Protein AF-A0A950SK93-F1 (afdb_monomer_lite)

pLDDT: mean 76.71, std 20.39, range [32.94, 96.5]

Secondary structure (DSSP, 8-state):
--HHHHHH-BGGGEEGGGTEEEEE-GGG-EEEEEPPHHHHHHHHHHHTTTT-SS-PPP--BSSB-TTSSBPPHHHHHHHHHHHHHHHHHHHHT---TT--S------------------

Foldseek 3Di:
DDLVQLLPDFPVQQDLVQQWGWTQDPPRDIDIDHHDNVVSVVLVVCQVVLCPPPDADADRGSDADPRNHRDDSVVVVVVVVVVVVVVVVVVVVPDDPPPPDDDDDDDDPDDDDDDDDDD

Radius of gyration: 25.24 Å; chains: 1; bounding box: 83×51×44 Å

Structure (mmCIF, N/CA/C/O backbone):
data_AF-A0A950SK93-F1
#
_entry.id   AF-A0A950SK93-F1
#
loop_
_atom_site.group_PDB
_atom_site.id
_atom_site.type_symbol
_atom_site.label_atom_id
_atom_site.label_alt_id
_atom_site.label_comp_id
_atom_site.label_asym_id
_atom_site.label_entity_id
_atom_site.label_seq_id
_atom_site.pdbx_PDB_ins_code
_atom_site.Cartn_x
_atom_site.Cartn_y
_atom_site.Cartn_z
_atom_site.occupancy
_atom_site.B_iso_or_equiv
_atom_site.auth_seq_id
_atom_site.auth_comp_id
_atom_site.auth_asym_id
_atom_site.auth_atom_id
_atom_site.pdbx_PDB_model_num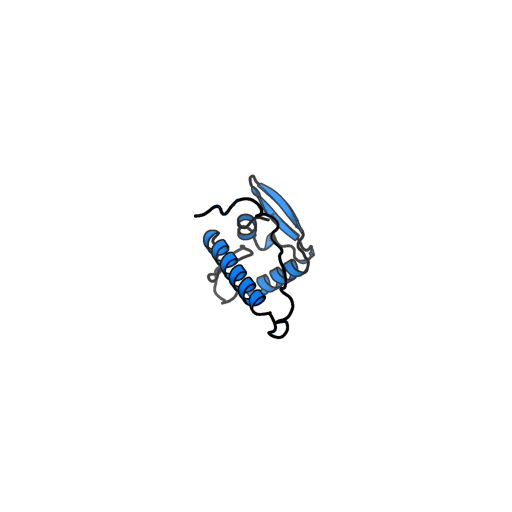
ATOM 1 N N . MET A 1 1 ? 5.082 8.737 7.490 1.00 83.81 1 MET A N 1
ATOM 2 C CA . MET A 1 1 ? 4.791 7.324 7.838 1.00 83.81 1 MET A CA 1
ATOM 3 C C . MET A 1 1 ? 6.095 6.567 8.031 1.00 83.81 1 MET A C 1
ATOM 5 O O . MET A 1 1 ? 7.092 6.964 7.438 1.00 83.81 1 MET A O 1
ATOM 9 N N . ARG A 1 2 ? 6.112 5.511 8.846 1.00 87.69 2 ARG A N 1
ATOM 10 C CA . ARG A 1 2 ? 7.266 4.602 8.989 1.00 87.69 2 ARG A CA 1
ATOM 11 C C . ARG A 1 2 ? 7.093 3.354 8.121 1.00 87.69 2 ARG A C 1
ATOM 13 O O . ARG A 1 2 ? 5.974 2.979 7.794 1.00 87.69 2 ARG A O 1
ATOM 20 N N . ILE A 1 3 ? 8.195 2.671 7.810 1.00 87.81 3 ILE A N 1
ATOM 21 C CA . ILE A 1 3 ? 8.185 1.447 6.989 1.00 87.81 3 ILE A CA 1
ATOM 22 C C . ILE A 1 3 ? 7.279 0.350 7.565 1.00 87.81 3 ILE A C 1
ATOM 24 O O . ILE A 1 3 ? 6.516 -0.257 6.827 1.00 87.81 3 ILE A O 1
ATOM 28 N N . GLY A 1 4 ? 7.297 0.145 8.887 1.00 88.19 4 GLY A N 1
ATOM 29 C CA . GLY A 1 4 ? 6.440 -0.849 9.541 1.00 88.19 4 GLY A CA 1
ATOM 30 C C . GLY A 1 4 ? 4.951 -0.521 9.426 1.00 88.19 4 GLY A C 1
ATOM 31 O O . GLY A 1 4 ? 4.147 -1.426 9.255 1.00 88.19 4 GLY A O 1
ATOM 32 N N . GLU A 1 5 ? 4.598 0.767 9.441 1.00 91.25 5 GLU A N 1
ATOM 33 C CA . GLU A 1 5 ? 3.221 1.214 9.214 1.00 91.25 5 GLU A CA 1
ATOM 34 C C . GLU A 1 5 ? 2.792 0.933 7.770 1.00 91.25 5 GLU A C 1
ATOM 36 O O . GLU A 1 5 ? 1.705 0.422 7.553 1.00 91.25 5 GLU A O 1
ATOM 41 N N . ALA A 1 6 ? 3.667 1.190 6.789 1.00 91.88 6 ALA A N 1
ATOM 42 C CA . ALA A 1 6 ? 3.397 0.886 5.383 1.00 91.88 6 ALA A CA 1
ATOM 43 C C . ALA A 1 6 ? 3.207 -0.620 5.139 1.00 91.88 6 ALA A C 1
ATOM 45 O O . ALA A 1 6 ? 2.308 -1.029 4.413 1.00 91.88 6 ALA A O 1
ATOM 46 N N . ILE A 1 7 ? 4.056 -1.448 5.756 1.00 92.31 7 ILE A N 1
ATOM 47 C CA . ILE A 1 7 ? 4.014 -2.909 5.623 1.00 92.31 7 ILE A CA 1
ATOM 48 C C . ILE A 1 7 ? 2.765 -3.495 6.271 1.00 92.31 7 ILE A C 1
ATOM 50 O O . ILE A 1 7 ? 2.307 -4.537 5.816 1.00 92.31 7 ILE A O 1
ATOM 54 N N . ALA A 1 8 ? 2.238 -2.860 7.319 1.00 92.12 8 ALA A N 1
ATOM 55 C CA . ALA A 1 8 ? 1.057 -3.319 8.040 1.00 92.12 8 ALA A CA 1
ATOM 56 C C . ALA A 1 8 ? -0.268 -2.994 7.334 1.00 92.12 8 ALA A C 1
ATOM 58 O O . ALA A 1 8 ? -1.264 -3.616 7.682 1.00 92.12 8 ALA A O 1
ATOM 59 N N . LEU A 1 9 ? -0.279 -2.091 6.344 1.00 94.75 9 LEU A N 1
ATOM 60 C CA . LEU A 1 9 ? -1.499 -1.697 5.633 1.00 94.75 9 LEU A CA 1
ATOM 61 C C . LEU A 1 9 ? -2.202 -2.893 4.989 1.00 94.75 9 LEU A C 1
ATOM 63 O O . LEU A 1 9 ? -1.559 -3.748 4.363 1.00 94.75 9 LEU A O 1
ATOM 67 N N . ASP A 1 10 ? -3.520 -2.902 5.104 1.00 95.06 10 ASP A N 1
ATOM 68 C CA . ASP A 1 10 ? -4.422 -3.738 4.331 1.00 95.06 10 ASP A CA 1
ATOM 69 C C . ASP A 1 10 ? -5.071 -2.946 3.189 1.00 95.06 10 ASP A C 1
ATOM 71 O O . ASP A 1 10 ? -4.991 -1.721 3.118 1.00 95.06 10 ASP A O 1
ATOM 75 N N . LEU A 1 11 ? -5.697 -3.655 2.252 1.00 94.38 11 LEU A N 1
ATOM 76 C CA . LEU A 1 11 ? -6.424 -3.055 1.128 1.00 94.38 11 LEU A CA 1
ATOM 77 C C . LEU A 1 11 ? -7.526 -2.106 1.601 1.00 94.38 11 LEU A C 1
ATOM 79 O O . LEU A 1 11 ? -7.739 -1.073 0.979 1.00 94.38 11 LEU A O 1
ATOM 83 N N . ASP A 1 12 ? -8.177 -2.443 2.714 1.00 95.12 12 ASP A N 1
ATOM 84 C CA . ASP A 1 12 ? -9.278 -1.662 3.282 1.00 95.12 12 ASP A CA 1
ATOM 85 C C . ASP A 1 12 ? -8.797 -0.374 3.966 1.00 95.12 12 ASP A C 1
ATOM 87 O O . ASP A 1 12 ? -9.591 0.530 4.209 1.00 95.12 12 ASP A O 1
ATOM 91 N N . ASP A 1 13 ? -7.496 -0.264 4.254 1.00 95.44 13 ASP A N 1
ATOM 92 C CA . ASP A 1 13 ? -6.909 0.960 4.794 1.00 95.44 13 ASP A CA 1
ATOM 93 C C . ASP A 1 13 ? -6.660 2.011 3.697 1.00 95.44 13 ASP A C 1
ATOM 95 O O . ASP A 1 13 ? -6.324 3.152 4.014 1.00 95.44 13 ASP A O 1
ATOM 99 N N . PHE A 1 14 ? -6.777 1.656 2.412 1.00 96.50 14 PHE A N 1
ATOM 100 C CA . PHE A 1 14 ? -6.543 2.565 1.290 1.00 96.50 14 PHE A CA 1
ATOM 101 C C . PHE A 1 14 ? -7.862 3.050 0.680 1.00 96.50 14 PHE A C 1
ATOM 103 O O . PHE A 1 14 ? -8.611 2.272 0.094 1.00 96.50 14 PHE A O 1
ATOM 110 N N . ALA A 1 15 ? -8.107 4.360 0.760 1.00 95.44 15 ALA A N 1
ATOM 111 C CA . ALA A 1 15 ? -9.272 5.011 0.170 1.00 95.44 15 ALA A CA 1
ATOM 112 C C . ALA A 1 15 ? -8.827 5.894 -1.014 1.00 95.44 15 ALA A C 1
ATOM 114 O O . ALA A 1 15 ? -8.523 7.076 -0.814 1.00 95.44 15 ALA A O 1
ATOM 115 N N . PRO A 1 16 ? -8.755 5.347 -2.246 1.00 92.25 16 PRO A N 1
ATOM 116 C CA . PRO A 1 16 ? -8.245 6.071 -3.412 1.00 92.25 16 PRO A CA 1
ATOM 117 C C . PRO A 1 16 ? -9.073 7.315 -3.739 1.00 92.25 16 PRO A C 1
ATOM 119 O O . PRO A 1 16 ? -8.494 8.357 -4.037 1.00 92.25 16 PRO A O 1
ATOM 122 N N . ASP A 1 17 ? -10.399 7.232 -3.607 1.00 93.44 17 ASP A N 1
ATOM 123 C CA . ASP A 1 17 ? -11.325 8.330 -3.923 1.00 93.44 17 ASP A CA 1
ATOM 124 C C . ASP A 1 17 ? -11.157 9.532 -2.986 1.00 93.44 17 ASP A C 1
ATOM 126 O O . ASP A 1 17 ? -11.380 10.676 -3.372 1.00 93.44 17 ASP A O 1
ATOM 130 N N . LEU A 1 18 ? -10.732 9.269 -1.749 1.00 93.31 18 LEU A N 1
ATOM 131 C CA . LEU A 1 18 ? -10.454 10.292 -0.743 1.00 93.31 18 LEU A CA 1
ATOM 132 C C . LEU A 1 18 ? -8.980 10.720 -0.747 1.00 93.31 18 LEU A C 1
ATOM 134 O O . LEU A 1 18 ? -8.623 11.705 -0.106 1.00 93.31 18 LEU A O 1
ATOM 138 N N . GLY A 1 19 ? -8.111 9.981 -1.445 1.00 93.44 19 GLY A N 1
ATOM 139 C CA . GLY A 1 19 ? -6.672 10.215 -1.450 1.00 93.44 19 GLY A CA 1
ATOM 140 C C . GLY A 1 19 ? -6.035 10.057 -0.069 1.00 93.44 19 GLY A C 1
ATOM 141 O O . GLY A 1 19 ? -5.115 10.800 0.264 1.00 93.44 19 GLY A O 1
ATOM 142 N N . VAL A 1 20 ? -6.515 9.117 0.749 1.00 95.75 20 VAL A N 1
ATOM 143 C CA . VAL A 1 20 ? -5.999 8.887 2.108 1.00 95.75 20 VAL A CA 1
ATOM 144 C C . VAL A 1 20 ? -5.648 7.423 2.347 1.00 95.75 20 VAL A C 1
ATOM 146 O O . VAL A 1 20 ? -6.168 6.517 1.692 1.00 95.75 20 VAL A O 1
ATOM 149 N N . VAL A 1 21 ? -4.775 7.194 3.331 1.00 96.12 21 VAL A N 1
ATOM 150 C CA . VAL A 1 21 ? -4.589 5.872 3.946 1.00 96.12 21 VAL A CA 1
ATOM 151 C C . VAL A 1 21 ? -4.819 5.951 5.447 1.00 96.12 21 VAL A C 1
ATOM 153 O O . VAL A 1 21 ? -4.382 6.904 6.098 1.00 96.12 21 VAL A O 1
ATOM 156 N N . VAL A 1 22 ? -5.449 4.929 6.009 1.00 96.19 22 VAL A N 1
ATOM 157 C CA . VAL A 1 22 ? -5.632 4.772 7.449 1.00 96.19 22 VAL A CA 1
ATOM 158 C C . VAL A 1 22 ? -4.412 4.060 8.024 1.00 96.19 22 VAL A C 1
ATOM 160 O O . VAL A 1 22 ? -4.097 2.928 7.680 1.00 96.19 22 VAL A O 1
ATOM 163 N N . VAL A 1 23 ? -3.672 4.742 8.895 1.00 93.88 23 VAL A N 1
ATOM 164 C CA . VAL A 1 23 ? -2.438 4.215 9.481 1.00 93.88 23 VAL A CA 1
ATOM 165 C C . VAL A 1 23 ? -2.648 3.820 10.933 1.00 93.88 23 VAL A C 1
ATOM 167 O O . VAL A 1 23 ? -3.005 4.651 11.772 1.00 93.88 23 VAL A O 1
ATOM 170 N N . HIS A 1 24 ? -2.285 2.576 11.241 1.00 90.44 24 HIS A N 1
ATOM 171 C CA . HIS A 1 24 ? -2.277 2.013 12.588 1.00 90.44 24 HIS A CA 1
ATOM 172 C C . HIS A 1 24 ? -0.887 2.168 13.217 1.00 90.44 24 HIS A C 1
ATOM 174 O O . HIS A 1 24 ? 0.089 1.521 12.836 1.00 90.44 24 HIS A O 1
ATOM 180 N N . GLY A 1 25 ? -0.779 3.088 14.168 1.00 85.44 25 GLY A N 1
ATOM 181 C CA . GLY A 1 25 ? 0.419 3.372 14.944 1.00 85.44 25 GLY A CA 1
ATOM 182 C C . GLY A 1 25 ? 0.508 2.568 16.245 1.00 85.44 25 GLY A C 1
ATOM 183 O O . GLY A 1 25 ? -0.341 1.749 16.593 1.00 85.44 25 GLY A O 1
ATOM 184 N N . LYS A 1 26 ? 1.565 2.836 17.020 1.00 84.31 26 LYS A N 1
ATOM 185 C CA . LYS A 1 26 ? 1.786 2.175 18.315 1.00 84.31 26 LYS A CA 1
ATOM 186 C C . LYS A 1 26 ? 0.637 2.477 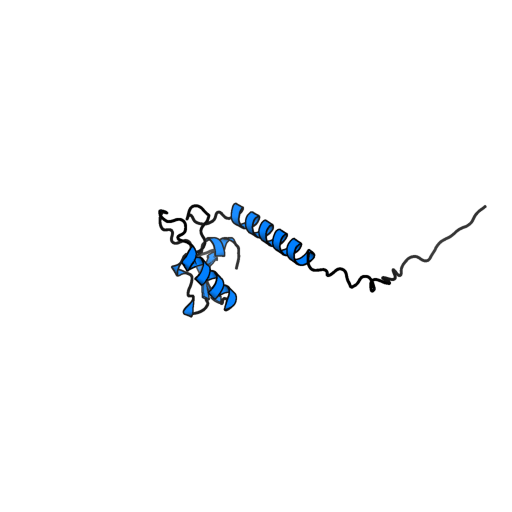19.290 1.00 84.31 26 LYS A C 1
ATOM 188 O O . LYS A 1 26 ? 0.151 3.606 19.329 1.00 84.31 26 LYS A O 1
ATOM 193 N N . LEU A 1 27 ? 0.296 1.493 20.129 1.00 84.06 27 LEU A N 1
ATOM 194 C CA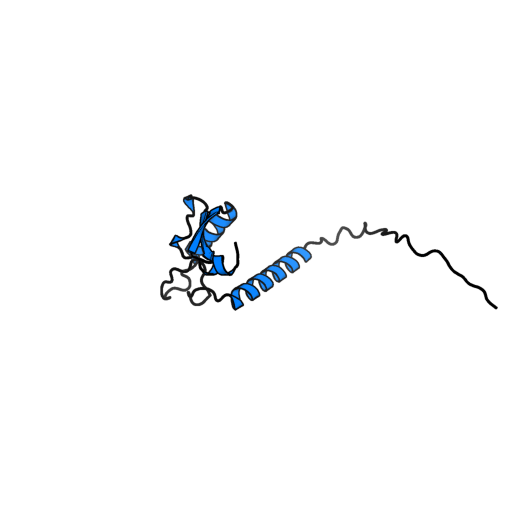 . LEU A 1 27 ? -0.748 1.578 21.164 1.00 84.06 27 LEU A CA 1
ATOM 195 C C . LEU A 1 27 ? -2.158 1.830 20.599 1.00 84.06 27 LEU A C 1
ATOM 197 O O . LEU A 1 27 ? -2.941 2.547 21.211 1.00 84.06 27 LEU A O 1
ATOM 201 N N . GLY A 1 28 ? -2.465 1.283 19.418 1.00 81.19 28 GLY A N 1
ATOM 202 C CA . GLY A 1 28 ? -3.799 1.394 18.815 1.00 81.19 28 GLY A CA 1
ATOM 203 C C . GLY A 1 28 ? -4.140 2.793 18.300 1.00 81.19 28 GLY A C 1
ATOM 204 O O . GLY A 1 28 ? -5.306 3.096 18.075 1.00 81.19 28 GLY A O 1
ATOM 205 N N . LYS A 1 29 ? -3.144 3.670 18.125 1.00 88.75 29 LYS A N 1
ATOM 206 C CA . LYS A 1 29 ? -3.372 5.004 17.562 1.00 88.75 29 LYS A CA 1
ATOM 207 C C . LYS A 1 29 ? -3.690 4.889 16.079 1.00 88.75 29 LYS A C 1
ATOM 209 O O . LYS A 1 29 ? -2.837 4.439 15.323 1.00 88.75 29 LYS A O 1
ATOM 214 N N . ILE A 1 30 ? -4.855 5.362 15.666 1.00 93.06 30 ILE A N 1
ATOM 215 C CA . ILE A 1 30 ? -5.269 5.391 14.262 1.00 93.06 30 ILE A CA 1
ATOM 216 C C . ILE A 1 30 ? -5.223 6.835 13.770 1.00 93.06 30 ILE A C 1
ATOM 218 O O . ILE A 1 30 ? -5.585 7.755 14.505 1.00 93.06 30 ILE A O 1
ATOM 222 N N . ARG A 1 31 ? -4.734 7.048 12.547 1.00 93.88 31 ARG A N 1
ATOM 223 C CA . ARG A 1 31 ? -4.775 8.358 11.887 1.00 93.88 31 ARG A CA 1
ATOM 224 C C . ARG A 1 31 ? -4.973 8.209 10.389 1.00 93.88 31 ARG A C 1
ATOM 226 O O . ARG A 1 31 ? -4.393 7.311 9.783 1.00 93.88 31 ARG A O 1
ATOM 233 N N . GLU A 1 32 ? -5.700 9.140 9.799 1.00 95.50 32 GLU A N 1
ATOM 234 C CA . GLU A 1 32 ? -5.731 9.311 8.352 1.00 95.50 32 GLU A CA 1
ATOM 235 C C . GLU A 1 32 ? -4.474 10.058 7.901 1.00 95.50 32 GLU A C 1
ATOM 237 O O . GLU A 1 32 ? -4.044 11.038 8.517 1.00 95.50 32 GLU A O 1
ATOM 242 N N . LEU A 1 33 ? -3.848 9.561 6.841 1.00 94.56 33 LEU A N 1
ATOM 243 C CA . LEU A 1 33 ? -2.694 10.177 6.212 1.00 94.56 33 LEU A CA 1
ATOM 244 C C . LEU A 1 33 ? -3.059 10.561 4.774 1.00 94.56 33 LEU A C 1
ATOM 246 O O . LEU A 1 33 ? -3.209 9.662 3.942 1.00 94.56 33 LEU A O 1
ATOM 250 N N . PRO A 1 34 ? -3.154 11.866 4.468 1.00 96.44 34 PRO A N 1
ATOM 251 C CA . PRO A 1 34 ? -3.337 12.335 3.103 1.00 96.44 34 PRO A CA 1
ATOM 252 C C . PRO A 1 34 ? -2.178 11.912 2.204 1.00 96.44 34 PRO A C 1
ATOM 254 O O . PRO A 1 34 ? -1.004 12.004 2.580 1.00 96.44 34 PRO A O 1
ATOM 257 N N . LEU A 1 35 ? -2.519 11.470 1.001 1.00 94.94 35 LEU A N 1
ATOM 258 C CA . LEU A 1 35 ? -1.590 11.134 -0.060 1.00 94.94 35 LEU A CA 1
ATOM 259 C C . LEU A 1 35 ? -1.568 12.240 -1.111 1.00 94.94 35 LEU A C 1
ATOM 261 O O . LEU A 1 35 ? -2.584 12.852 -1.432 1.00 94.94 35 LEU A O 1
ATOM 265 N N . ALA A 1 36 ? -0.395 12.461 -1.702 1.00 95.12 36 ALA A N 1
ATOM 266 C CA . ALA A 1 36 ? -0.317 13.217 -2.943 1.00 95.12 36 ALA A CA 1
ATOM 267 C C . ALA A 1 36 ? -1.068 12.460 -4.059 1.00 95.12 36 ALA A C 1
ATOM 269 O O . ALA A 1 36 ? -0.992 11.226 -4.085 1.00 95.12 36 ALA A O 1
ATOM 270 N N . PRO A 1 37 ? -1.715 13.155 -5.016 1.00 94.25 37 PRO A N 1
ATOM 271 C CA . PRO A 1 37 ? -2.446 12.510 -6.112 1.00 94.25 37 PRO A CA 1
ATOM 272 C C . PRO A 1 37 ? -1.617 11.462 -6.864 1.00 94.25 37 PRO A C 1
ATOM 274 O O . PRO A 1 37 ? -2.067 10.336 -7.059 1.00 94.25 37 PRO A O 1
ATOM 277 N N . SER A 1 38 ? -0.353 11.778 -7.164 1.00 95.69 38 SER A N 1
ATOM 278 C CA . SER A 1 38 ? 0.581 10.853 -7.819 1.00 95.69 38 SER A CA 1
ATOM 279 C C . SER A 1 38 ? 0.832 9.572 -7.016 1.00 95.69 38 SER A C 1
ATOM 281 O O . SER A 1 38 ? 1.006 8.498 -7.591 1.00 95.69 38 SER A O 1
ATOM 283 N N . THR A 1 39 ? 0.830 9.655 -5.685 1.00 93.94 39 THR A N 1
ATOM 284 C CA . THR A 1 39 ? 0.974 8.490 -4.808 1.00 93.94 39 THR A CA 1
ATOM 285 C C . THR A 1 39 ? -0.293 7.640 -4.822 1.00 93.94 39 THR A C 1
ATOM 287 O O . THR A 1 39 ? -0.196 6.420 -4.941 1.00 93.94 39 THR A O 1
ATOM 290 N N . SER A 1 40 ? -1.475 8.260 -4.750 1.00 95.88 40 SER A N 1
ATOM 291 C CA . SER A 1 40 ? -2.761 7.553 -4.839 1.00 95.88 40 SER A CA 1
ATOM 292 C C . SER A 1 40 ? -2.913 6.826 -6.176 1.00 95.88 40 SER A C 1
ATOM 294 O O . SER A 1 40 ? -3.285 5.652 -6.206 1.00 95.88 40 SER A O 1
ATOM 296 N N . GLU A 1 41 ? -2.555 7.480 -7.282 1.00 96.00 41 GLU A N 1
ATOM 297 C CA . GLU A 1 41 ? -2.541 6.880 -8.620 1.00 96.00 41 GLU A CA 1
ATOM 298 C C . GLU A 1 41 ? -1.574 5.694 -8.701 1.00 96.00 41 GLU A C 1
ATOM 300 O O . GLU A 1 41 ? -1.941 4.620 -9.184 1.00 96.00 41 GLU A O 1
ATOM 305 N N . ALA A 1 42 ? -0.352 5.850 -8.180 1.00 95.12 42 ALA A N 1
ATOM 306 C CA . ALA A 1 42 ? 0.649 4.788 -8.177 1.00 95.12 42 ALA A CA 1
ATOM 307 C C . ALA A 1 42 ? 0.197 3.563 -7.365 1.00 95.12 42 ALA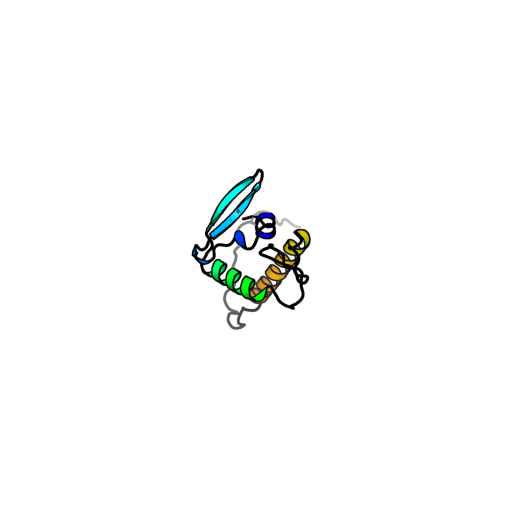 A C 1
ATOM 309 O O . ALA A 1 42 ? 0.354 2.429 -7.826 1.00 95.12 42 ALA A O 1
ATOM 310 N N . ILE A 1 43 ? -0.395 3.776 -6.184 1.00 94.88 43 ILE A N 1
ATOM 311 C CA . ILE A 1 43 ? -0.941 2.690 -5.358 1.00 94.88 43 ILE A CA 1
ATOM 312 C C . ILE A 1 43 ? -2.118 2.024 -6.078 1.00 94.88 43 ILE A C 1
ATOM 314 O O . ILE A 1 43 ? -2.169 0.798 -6.146 1.00 94.88 43 ILE A O 1
ATOM 318 N N . SER A 1 44 ? -3.015 2.797 -6.691 1.00 95.50 44 SER A N 1
ATOM 319 C CA . SER A 1 44 ? -4.165 2.258 -7.433 1.00 95.50 44 SER A CA 1
ATOM 320 C C . SER A 1 44 ? -3.721 1.386 -8.613 1.00 95.50 44 SER A C 1
ATOM 322 O O . SER A 1 44 ? -4.190 0.258 -8.778 1.00 95.50 44 SER A O 1
ATOM 324 N N . ALA A 1 45 ? -2.749 1.861 -9.396 1.00 94.88 45 ALA A N 1
ATOM 325 C CA . ALA A 1 45 ? -2.157 1.101 -10.494 1.00 94.88 45 ALA A CA 1
ATOM 326 C C . ALA A 1 45 ? -1.444 -0.173 -10.007 1.00 94.88 45 ALA A C 1
ATOM 328 O O . ALA A 1 45 ? -1.464 -1.198 -10.693 1.00 94.88 45 ALA A O 1
ATOM 329 N N . TYR A 1 46 ? -0.822 -0.126 -8.827 1.00 92.94 46 TYR A N 1
ATOM 330 C CA . TYR A 1 46 ? -0.227 -1.297 -8.192 1.00 92.94 46 TYR A CA 1
ATOM 331 C C . TYR A 1 46 ? -1.292 -2.319 -7.768 1.00 92.94 46 TYR A C 1
ATOM 333 O O . TYR A 1 46 ? -1.168 -3.492 -8.122 1.00 92.94 46 TYR A O 1
ATOM 341 N N . VAL A 1 47 ? -2.363 -1.889 -7.090 1.00 91.69 47 VAL A N 1
ATOM 342 C CA . VAL A 1 47 ? -3.458 -2.761 -6.629 1.00 91.69 47 VAL A CA 1
ATOM 343 C C . VAL A 1 47 ? -4.082 -3.533 -7.793 1.00 91.69 47 VAL A C 1
ATOM 345 O O . VAL A 1 47 ? -4.301 -4.735 -7.664 1.00 91.69 47 VAL A O 1
ATOM 348 N N . GLN A 1 48 ? -4.273 -2.890 -8.950 1.00 90.69 48 GLN A N 1
ATOM 349 C CA . GLN A 1 48 ? -4.789 -3.532 -10.170 1.00 90.69 48 GLN A CA 1
ATOM 350 C C . GLN A 1 48 ? -3.866 -4.623 -10.743 1.00 90.69 48 GLN A C 1
ATOM 352 O O . GLN A 1 48 ? -4.305 -5.484 -11.503 1.00 90.69 48 GLN A O 1
ATOM 357 N N . ARG A 1 49 ? -2.567 -4.582 -10.427 1.00 88.06 49 ARG A N 1
ATOM 358 C CA . ARG A 1 49 ? -1.550 -5.506 -10.959 1.00 88.06 49 ARG A CA 1
ATOM 359 C C . ARG A 1 49 ? -1.104 -6.555 -9.943 1.00 88.06 49 ARG A C 1
ATOM 361 O O . ARG A 1 49 ? -0.382 -7.475 -10.332 1.00 88.06 49 ARG A O 1
ATOM 368 N N . ARG A 1 50 ? -1.499 -6.423 -8.671 1.00 84.38 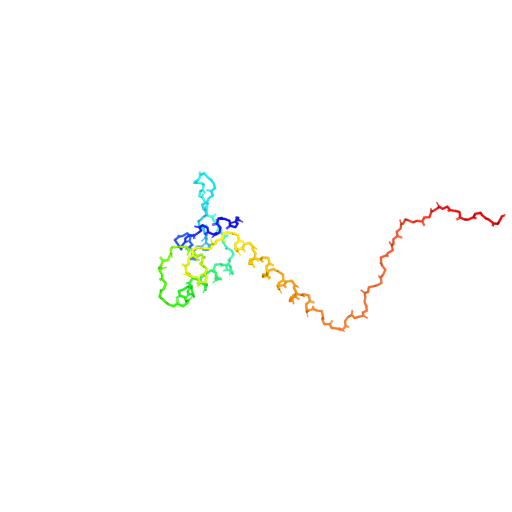50 ARG A N 1
ATOM 369 C CA . ARG A 1 50 ? -0.946 -7.212 -7.557 1.00 84.38 50 ARG A CA 1
ATOM 370 C C . ARG A 1 50 ? -1.249 -8.711 -7.646 1.00 84.38 50 ARG A C 1
ATOM 372 O O . ARG A 1 50 ? -0.457 -9.511 -7.160 1.00 84.38 50 ARG A O 1
ATOM 379 N N . ASP A 1 51 ? -2.326 -9.099 -8.329 1.00 75.75 51 ASP A N 1
ATOM 380 C CA . ASP A 1 51 ? -2.779 -10.497 -8.442 1.00 75.75 51 ASP A CA 1
ATOM 381 C C . ASP A 1 51 ? -1.994 -11.327 -9.483 1.00 75.75 51 ASP A C 1
ATOM 383 O O . ASP A 1 51 ? -2.448 -12.376 -9.944 1.00 75.75 51 ASP A O 1
ATOM 387 N N . ARG A 1 52 ? -0.798 -10.875 -9.884 1.00 77.00 52 ARG A N 1
ATOM 388 C CA . ARG A 1 52 ? 0.042 -11.552 -10.882 1.00 77.00 52 ARG A CA 1
ATOM 389 C C . ARG A 1 52 ? 1.282 -12.206 -10.261 1.00 77.00 52 ARG A C 1
ATOM 391 O O . ARG A 1 52 ? 1.984 -11.557 -9.481 1.00 77.00 52 ARG A O 1
ATOM 398 N N . PRO A 1 53 ? 1.661 -13.419 -10.714 1.00 68.50 53 PRO A N 1
ATOM 399 C CA . PRO A 1 53 ? 0.884 -14.418 -11.465 1.00 68.50 53 PRO A CA 1
ATOM 400 C C . PRO A 1 53 ? -0.304 -15.022 -10.680 1.00 68.50 53 PRO A C 1
ATOM 402 O O . PRO A 1 53 ? -0.232 -15.114 -9.451 1.00 68.50 53 PRO A O 1
ATOM 405 N N . PRO A 1 54 ? -1.366 -15.453 -11.391 1.00 64.06 54 PRO A N 1
ATOM 406 C CA . PRO A 1 54 ? -2.591 -16.004 -10.805 1.00 64.06 54 PRO A CA 1
ATOM 407 C C . PRO A 1 54 ? -2.348 -17.315 -10.035 1.00 64.06 54 PRO A C 1
ATOM 409 O O . PRO A 1 54 ? -1.394 -18.037 -10.317 1.00 64.06 54 PRO A O 1
ATOM 412 N N . GLY A 1 55 ? -3.229 -17.631 -9.076 1.00 65.56 55 GLY A N 1
ATOM 413 C CA . GLY A 1 55 ? -3.182 -18.875 -8.282 1.00 65.56 55 GLY A CA 1
ATOM 414 C C . GLY A 1 55 ? -2.626 -18.733 -6.859 1.00 65.56 55 GLY A C 1
ATOM 415 O O . GLY A 1 55 ? -2.227 -19.722 -6.251 1.00 65.56 55 GLY A O 1
ATOM 416 N N . ARG A 1 56 ? -2.572 -17.510 -6.320 1.00 69.75 56 ARG A N 1
ATOM 417 C CA . ARG A 1 56 ? -2.055 -17.226 -4.971 1.00 69.75 56 ARG A CA 1
ATOM 418 C C . ARG A 1 56 ? -3.180 -17.152 -3.951 1.00 69.75 56 ARG A C 1
ATOM 420 O O . ARG A 1 56 ? -4.287 -16.736 -4.281 1.00 69.75 56 ARG A O 1
ATOM 427 N N . VAL A 1 57 ? -2.870 -17.509 -2.704 1.00 69.44 57 VAL A N 1
ATOM 428 C CA . VAL A 1 57 ? -3.795 -17.309 -1.584 1.00 69.44 57 VAL A CA 1
ATOM 429 C C . VAL A 1 57 ? -4.060 -15.806 -1.449 1.00 69.44 57 VAL A C 1
ATOM 431 O O . VAL A 1 57 ? -3.097 -15.043 -1.327 1.00 69.44 57 VAL A O 1
ATOM 434 N N . PRO A 1 58 ? -5.326 -15.359 -1.485 1.00 75.94 58 PRO A N 1
ATOM 435 C CA . PRO A 1 58 ? -5.642 -13.949 -1.337 1.00 75.94 58 PRO A CA 1
ATOM 436 C C . PRO A 1 58 ? -5.208 -13.466 0.050 1.00 75.94 58 PRO A C 1
ATOM 438 O O . PRO A 1 58 ? -5.585 -14.035 1.074 1.00 75.94 58 PRO A O 1
ATOM 441 N N . THR A 1 59 ? -4.401 -12.408 0.081 1.00 87.69 59 THR A N 1
ATOM 442 C CA . THR A 1 59 ? -4.030 -11.701 1.309 1.00 87.69 59 THR A CA 1
ATOM 443 C C . THR A 1 59 ? -4.691 -10.330 1.335 1.00 87.69 59 THR A C 1
ATOM 445 O O . THR A 1 59 ? -4.907 -9.715 0.288 1.00 87.69 59 THR A O 1
ATOM 448 N N . ARG A 1 60 ? -4.999 -9.850 2.543 1.00 92.56 60 ARG A N 1
ATOM 449 C CA . ARG A 1 60 ? -5.508 -8.491 2.758 1.00 92.56 60 ARG A CA 1
ATOM 450 C C . ARG A 1 60 ? -4.410 -7.439 2.688 1.00 92.56 60 ARG A C 1
ATOM 452 O O . ARG A 1 60 ? -4.739 -6.279 2.495 1.00 92.56 60 ARG A O 1
ATOM 459 N N . ALA A 1 61 ? -3.139 -7.840 2.789 1.00 92.94 61 ALA A N 1
ATOM 460 C CA . ALA A 1 61 ? -2.015 -6.916 2.776 1.00 92.94 61 ALA A CA 1
ATOM 461 C C . ALA A 1 61 ? -2.028 -6.050 1.510 1.00 92.94 61 ALA A C 1
ATOM 463 O O . ALA A 1 61 ? -2.081 -6.581 0.398 1.00 92.94 61 ALA A O 1
ATOM 464 N N . LEU A 1 62 ? -1.929 -4.729 1.689 1.00 93.06 62 LEU A N 1
ATOM 465 C CA . LEU A 1 62 ? -1.880 -3.783 0.579 1.00 93.06 62 LEU A CA 1
ATOM 466 C C . LEU A 1 62 ? -0.660 -4.077 -0.289 1.00 93.06 62 LEU A C 1
ATOM 468 O O . LEU A 1 62 ? -0.810 -4.318 -1.479 1.00 93.06 62 LEU A O 1
ATOM 472 N N . PHE A 1 63 ? 0.531 -4.121 0.319 1.00 91.44 63 PHE A N 1
ATOM 473 C CA . PHE A 1 63 ? 1.785 -4.429 -0.365 1.00 91.44 63 PHE A CA 1
ATOM 474 C C . PHE A 1 63 ? 2.210 -5.881 -0.142 1.00 91.44 63 PHE A C 1
ATOM 476 O O . PHE A 1 63 ? 2.431 -6.328 0.989 1.00 91.44 63 PHE A O 1
ATOM 483 N N . VAL A 1 64 ? 2.391 -6.597 -1.248 1.00 90.31 64 VAL A N 1
ATOM 484 C CA . VAL A 1 64 ? 2.750 -8.014 -1.275 1.00 90.31 64 VAL A CA 1
ATOM 485 C C . VAL A 1 64 ? 4.075 -8.260 -1.980 1.00 90.31 64 VAL A C 1
ATOM 487 O O . VAL A 1 64 ? 4.454 -7.558 -2.920 1.00 90.31 64 VAL A O 1
ATOM 490 N N . GLY A 1 65 ? 4.786 -9.287 -1.518 1.00 86.31 65 GLY A N 1
ATOM 491 C CA . GLY A 1 65 ? 5.988 -9.789 -2.169 1.00 86.31 65 GLY A CA 1
ATOM 492 C C . GLY A 1 65 ? 5.677 -10.658 -3.385 1.00 86.31 65 GLY A C 1
ATOM 493 O O . GLY A 1 65 ? 4.525 -10.953 -3.707 1.00 86.31 65 GLY A O 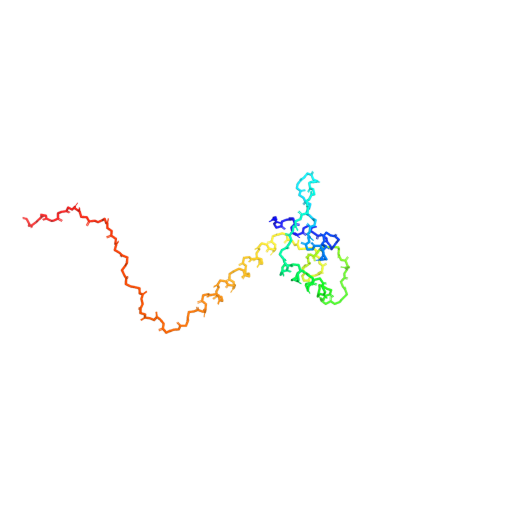1
ATOM 494 N N . ILE A 1 66 ? 6.736 -11.163 -4.020 1.00 82.69 66 ILE A N 1
ATOM 495 C CA . ILE A 1 66 ? 6.635 -12.035 -5.199 1.00 82.69 66 ILE A CA 1
ATOM 496 C C . ILE A 1 66 ? 5.879 -13.341 -4.949 1.00 82.69 66 ILE A C 1
ATOM 498 O O . ILE A 1 66 ? 5.609 -14.033 -5.914 1.00 82.69 66 ILE A O 1
ATOM 502 N N . TRP A 1 67 ? 5.564 -13.701 -3.706 1.00 82.50 67 TRP A N 1
ATOM 503 C CA . TRP A 1 67 ? 4.802 -14.904 -3.355 1.00 82.50 67 TRP A CA 1
ATOM 504 C C . TRP A 1 67 ? 3.337 -14.598 -3.009 1.00 82.50 67 TRP A C 1
ATOM 506 O O . TRP A 1 67 ? 2.591 -15.505 -2.663 1.00 82.50 67 TRP A O 1
ATOM 516 N N . GLY A 1 68 ? 2.911 -13.332 -3.097 1.00 85.12 68 GLY A N 1
ATOM 517 C CA . GLY A 1 68 ? 1.567 -12.905 -2.688 1.00 85.12 68 GLY A CA 1
ATOM 518 C C . GLY A 1 68 ? 1.378 -12.817 -1.172 1.00 85.12 68 GLY A C 1
ATOM 519 O O . GLY A 1 68 ? 0.252 -12.730 -0.703 1.00 85.12 68 GLY A O 1
ATOM 520 N N . THR A 1 69 ? 2.461 -12.846 -0.397 1.00 87.44 69 THR A N 1
ATOM 521 C CA . THR A 1 69 ? 2.438 -12.682 1.061 1.00 87.44 69 THR A CA 1
ATOM 522 C C . THR A 1 69 ? 2.801 -11.255 1.457 1.00 87.44 69 THR A C 1
ATOM 524 O O . THR A 1 69 ? 3.454 -10.538 0.690 1.00 87.44 69 THR A O 1
ATOM 527 N N . ARG A 1 70 ? 2.403 -10.841 2.670 1.00 91.25 70 ARG A N 1
ATOM 528 C CA . ARG A 1 70 ? 2.814 -9.552 3.244 1.00 91.25 70 ARG A CA 1
ATOM 529 C C . ARG A 1 70 ? 4.338 -9.436 3.223 1.00 91.25 70 ARG A C 1
ATOM 531 O O . ARG A 1 70 ? 5.052 -10.401 3.496 1.00 91.25 70 ARG A O 1
ATOM 538 N N . LEU A 1 71 ? 4.822 -8.245 2.894 1.00 90.81 71 LEU A N 1
ATOM 539 C CA . LEU A 1 71 ? 6.249 -7.970 2.850 1.00 90.81 71 LEU A CA 1
ATOM 540 C C . LEU A 1 71 ? 6.921 -8.156 4.218 1.00 90.81 71 LEU A C 1
ATOM 542 O O . LEU A 1 71 ? 6.406 -7.745 5.254 1.00 90.81 71 LEU A O 1
ATOM 546 N N . GLU A 1 72 ? 8.118 -8.735 4.199 1.00 87.81 72 GLU A N 1
ATOM 547 C CA . GLU A 1 72 ? 8.968 -8.875 5.379 1.00 87.81 72 GLU A CA 1
ATOM 548 C C . GLU A 1 72 ? 9.779 -7.576 5.596 1.00 87.81 72 GLU A C 1
ATOM 550 O O . GLU A 1 72 ? 10.486 -7.157 4.672 1.00 87.81 72 GLU A O 1
ATOM 555 N N . PRO A 1 73 ? 9.735 -6.930 6.780 1.00 85.19 73 PRO A N 1
ATOM 556 C CA . PRO A 1 73 ? 10.376 -5.626 7.008 1.00 85.19 73 PRO A CA 1
ATOM 557 C C . PRO A 1 73 ? 11.863 -5.544 6.663 1.00 85.19 73 PRO A C 1
ATOM 559 O O . PRO A 1 73 ? 12.308 -4.546 6.092 1.00 85.19 73 PRO A O 1
ATOM 562 N N . SER A 1 74 ? 12.612 -6.603 6.962 1.00 83.06 74 SER A N 1
ATOM 563 C CA . SER A 1 74 ? 14.033 -6.748 6.629 1.00 83.06 74 SER A CA 1
ATOM 564 C C . SER A 1 74 ? 14.277 -6.622 5.117 1.00 83.06 74 SER A C 1
ATOM 566 O O . SER A 1 74 ? 15.129 -5.847 4.683 1.00 83.06 74 SER A O 1
ATOM 568 N N . ARG A 1 75 ? 13.472 -7.310 4.298 1.00 84.94 75 ARG A N 1
ATOM 569 C CA . ARG A 1 75 ? 13.597 -7.326 2.832 1.00 84.94 75 ARG A CA 1
ATOM 570 C C . ARG A 1 75 ? 13.183 -6.011 2.187 1.00 84.94 75 ARG A C 1
ATOM 572 O O . ARG A 1 75 ? 13.763 -5.615 1.173 1.00 84.94 75 ARG A O 1
ATOM 579 N N . VAL A 1 76 ? 12.194 -5.321 2.758 1.00 85.25 76 VAL A N 1
ATOM 580 C CA . VAL A 1 76 ? 11.747 -4.024 2.228 1.00 85.25 76 VAL A CA 1
ATOM 581 C C . VAL A 1 76 ? 12.843 -2.977 2.378 1.00 85.25 76 VAL A C 1
ATOM 583 O O . VAL A 1 76 ? 13.115 -2.259 1.420 1.00 85.25 76 VAL A O 1
ATOM 586 N N . ALA A 1 77 ? 13.518 -2.924 3.530 1.00 82.62 77 ALA A N 1
ATOM 587 C CA . ALA A 1 77 ? 14.611 -1.979 3.748 1.00 82.62 77 ALA A CA 1
ATOM 588 C C . ALA A 1 77 ? 15.735 -2.162 2.714 1.00 82.62 77 ALA A C 1
ATOM 590 O O . ALA A 1 77 ? 16.145 -1.194 2.072 1.00 82.62 77 ALA A O 1
ATOM 591 N N . SER A 1 78 ? 16.169 -3.404 2.478 1.00 81.38 78 SER A N 1
ATOM 592 C CA . SER A 1 78 ? 17.177 -3.712 1.455 1.00 81.38 78 SER A CA 1
ATOM 593 C C . SER A 1 78 ? 16.716 -3.331 0.046 1.00 81.38 78 SER A C 1
ATOM 595 O O . SER A 1 78 ? 17.488 -2.763 -0.722 1.00 81.38 78 SER A O 1
ATOM 597 N N . THR A 1 79 ? 15.448 -3.589 -0.287 1.00 82.50 79 THR A N 1
ATOM 598 C CA . THR A 1 79 ? 14.887 -3.258 -1.607 1.00 82.50 79 THR A CA 1
ATOM 599 C C . THR A 1 79 ? 14.824 -1.747 -1.830 1.00 82.50 79 THR A C 1
ATOM 601 O O . THR A 1 79 ? 15.204 -1.270 -2.896 1.00 82.50 79 THR A O 1
ATOM 604 N N . ILE A 1 80 ? 14.394 -0.979 -0.823 1.00 80.38 80 ILE A N 1
ATOM 605 C CA . ILE A 1 80 ? 14.364 0.488 -0.889 1.00 80.38 80 ILE A CA 1
ATOM 606 C C . ILE A 1 80 ? 15.769 1.039 -1.141 1.00 80.38 80 ILE A C 1
ATOM 608 O O . ILE A 1 80 ? 15.934 1.889 -2.013 1.00 80.38 80 ILE A O 1
ATOM 612 N N . LEU A 1 81 ? 16.780 0.544 -0.420 1.00 78.94 81 LEU A N 1
ATOM 613 C CA . LEU A 1 81 ? 18.166 0.980 -0.606 1.00 78.94 81 LEU A CA 1
ATOM 614 C C . LEU A 1 81 ? 18.693 0.641 -2.004 1.00 78.94 81 LEU A C 1
ATOM 616 O O . LEU A 1 81 ? 19.329 1.487 -2.630 1.00 78.94 81 LEU A O 1
ATOM 620 N N . LEU A 1 82 ? 18.381 -0.551 -2.519 1.00 83.38 82 LEU A N 1
ATOM 621 C CA . LEU A 1 82 ? 18.758 -0.958 -3.872 1.00 83.38 82 LEU A CA 1
ATOM 622 C C . LEU A 1 82 ? 18.145 -0.036 -4.937 1.00 83.38 82 LEU A C 1
ATOM 624 O O . LEU A 1 82 ? 18.861 0.463 -5.803 1.00 83.38 82 LEU A O 1
ATOM 628 N N . VAL A 1 83 ? 16.834 0.220 -4.868 1.00 80.62 83 VAL A N 1
ATOM 629 C CA . VAL A 1 83 ? 16.153 1.105 -5.828 1.00 80.62 83 VAL A CA 1
ATOM 630 C C . VAL A 1 83 ? 16.653 2.542 -5.694 1.00 80.62 83 VAL A C 1
ATOM 632 O O . VAL A 1 83 ? 16.886 3.197 -6.706 1.00 80.62 83 VAL A O 1
ATOM 635 N N . ALA A 1 84 ? 16.877 3.030 -4.472 1.00 77.44 84 ALA A N 1
ATOM 636 C CA . ALA A 1 84 ? 17.435 4.360 -4.246 1.00 77.44 84 ALA A CA 1
ATOM 637 C C . ALA A 1 84 ? 18.850 4.501 -4.834 1.00 77.44 84 ALA A C 1
ATOM 639 O O . ALA A 1 84 ? 19.150 5.533 -5.435 1.00 77.44 84 ALA A O 1
ATOM 640 N N . GLY A 1 85 ? 19.691 3.468 -4.713 1.00 79.75 85 GLY A N 1
ATOM 641 C CA . GLY A 1 85 ? 21.001 3.398 -5.364 1.00 79.75 85 GLY A CA 1
ATOM 642 C C . GLY A 1 85 ? 20.883 3.444 -6.887 1.00 79.75 85 GLY A C 1
ATOM 643 O O . GLY A 1 85 ? 21.441 4.334 -7.518 1.00 79.75 85 GLY A O 1
ATOM 644 N N . ALA A 1 86 ? 20.045 2.587 -7.474 1.00 82.12 86 ALA A N 1
ATOM 645 C CA . ALA A 1 86 ? 19.832 2.562 -8.922 1.00 82.12 86 ALA A CA 1
ATOM 646 C C . ALA A 1 86 ? 19.269 3.889 -9.471 1.00 82.12 86 ALA A C 1
ATOM 648 O O . ALA A 1 86 ? 19.647 4.328 -10.558 1.00 82.12 86 ALA A O 1
ATOM 649 N N . CYS A 1 87 ? 18.373 4.550 -8.733 1.00 77.00 87 CYS A N 1
ATOM 650 C CA . CYS A 1 87 ? 17.869 5.878 -9.085 1.00 77.00 87 CYS A CA 1
ATOM 651 C C . CYS A 1 87 ? 18.963 6.949 -8.996 1.00 77.00 87 CYS A C 1
ATOM 653 O O . CYS A 1 87 ? 19.006 7.831 -9.852 1.00 77.00 87 CYS A O 1
ATOM 655 N N . ARG A 1 88 ? 19.855 6.868 -7.999 1.00 75.12 88 ARG A N 1
ATOM 656 C CA . ARG A 1 88 ? 21.007 7.770 -7.867 1.00 75.12 88 ARG A CA 1
ATOM 657 C C . ARG A 1 88 ? 21.983 7.595 -9.026 1.00 75.12 88 ARG A C 1
ATOM 659 O O . ARG A 1 88 ? 22.380 8.590 -9.619 1.00 75.12 88 ARG A O 1
ATOM 666 N N . ASP A 1 89 ? 22.296 6.358 -9.391 1.00 74.31 89 ASP A N 1
ATOM 667 C CA . ASP A 1 89 ? 23.209 6.064 -10.497 1.00 74.31 89 ASP A CA 1
ATOM 668 C C . ASP A 1 89 ? 22.615 6.525 -11.834 1.00 74.31 89 ASP A C 1
ATOM 670 O O . ASP A 1 89 ? 23.286 7.176 -12.629 1.00 74.31 89 ASP A O 1
ATOM 674 N N . ARG A 1 90 ? 21.314 6.298 -12.062 1.00 64.81 90 ARG A N 1
ATOM 675 C CA . ARG A 1 90 ? 20.620 6.823 -13.252 1.00 64.81 90 ARG A CA 1
ATOM 676 C C . ARG A 1 90 ? 20.539 8.348 -13.285 1.00 64.81 90 ARG A C 1
ATOM 678 O O . ARG A 1 90 ? 20.565 8.917 -14.373 1.00 64.81 90 ARG A O 1
ATOM 685 N N . ALA A 1 91 ? 20.434 9.005 -12.132 1.00 62.12 91 ALA A N 1
ATOM 686 C CA . ALA A 1 91 ? 20.498 10.462 -12.046 1.00 62.12 91 ALA A CA 1
ATOM 687 C C . ALA A 1 91 ? 21.920 10.982 -12.323 1.00 62.12 91 ALA A C 1
ATOM 689 O O . ALA A 1 91 ? 22.068 12.008 -12.980 1.00 62.12 91 ALA A O 1
ATOM 690 N N . ALA A 1 92 ? 22.956 10.249 -11.901 1.00 58.16 92 ALA A N 1
ATOM 691 C CA . ALA A 1 92 ? 24.355 10.567 -12.185 1.00 58.16 92 ALA A CA 1
ATOM 692 C C . ALA A 1 92 ? 24.738 10.362 -13.667 1.00 58.16 92 ALA A C 1
ATOM 694 O O . ALA A 1 92 ? 25.635 11.034 -14.164 1.00 58.16 92 ALA A O 1
ATOM 695 N N . VAL A 1 93 ? 24.028 9.495 -14.400 1.00 52.31 93 VAL A N 1
ATOM 696 C CA . VAL A 1 93 ? 24.241 9.237 -15.843 1.00 52.31 93 VAL A CA 1
ATOM 697 C C . VAL A 1 93 ? 23.675 10.346 -16.759 1.00 52.31 93 VAL A C 1
ATOM 699 O O . VAL A 1 93 ? 23.853 10.297 -17.973 1.00 52.31 93 VAL A O 1
ATOM 702 N N . ARG A 1 94 ? 23.061 11.411 -16.223 1.00 50.25 94 ARG A N 1
ATOM 703 C CA . ARG A 1 94 ? 22.720 12.623 -16.996 1.00 50.25 94 ARG A CA 1
ATOM 704 C C . ARG A 1 94 ? 23.621 13.804 -16.632 1.00 50.25 94 ARG A C 1
ATOM 706 O O . ARG A 1 94 ? 23.155 14.807 -16.106 1.00 50.25 94 ARG A O 1
ATOM 713 N N . VAL A 1 95 ? 24.896 13.708 -16.991 1.00 40.84 95 VAL A N 1
ATOM 714 C CA . VAL A 1 95 ? 25.696 14.895 -17.319 1.00 40.84 95 VAL A CA 1
ATOM 715 C C . VAL A 1 95 ? 26.009 14.797 -18.814 1.00 40.84 95 VAL A C 1
ATOM 717 O O . VAL A 1 95 ? 26.803 13.940 -19.201 1.00 40.84 95 VAL A O 1
ATOM 720 N N . PRO A 1 96 ? 25.346 15.582 -19.684 1.00 44.41 96 PRO A N 1
ATOM 721 C CA . PRO A 1 96 ? 25.773 15.728 -21.070 1.00 44.41 96 PRO A CA 1
ATOM 722 C C . PRO A 1 96 ? 27.216 16.238 -21.100 1.00 44.41 96 PRO A C 1
ATOM 724 O O . PRO A 1 96 ? 27.569 17.155 -20.362 1.00 44.41 96 PRO A O 1
ATOM 727 N N . ALA A 1 97 ? 28.045 15.635 -21.945 1.00 48.28 97 ALA A N 1
ATOM 728 C CA . ALA A 1 97 ? 29.483 15.878 -22.029 1.00 48.28 97 ALA A CA 1
ATOM 729 C C . ALA A 1 97 ? 29.881 17.240 -22.645 1.00 48.28 97 ALA A C 1
ATOM 731 O O . ALA A 1 97 ? 31.016 17.377 -23.090 1.00 48.28 97 ALA A O 1
ATOM 732 N N . ASP A 1 98 ? 29.000 18.246 -22.646 1.00 47.28 98 ASP A N 1
ATOM 733 C CA . ASP A 1 98 ? 29.250 19.520 -23.340 1.00 47.28 98 ASP A CA 1
ATOM 734 C C . ASP A 1 98 ? 29.611 20.707 -22.429 1.00 47.28 98 ASP A C 1
ATOM 736 O O . ASP A 1 98 ? 30.068 21.726 -22.935 1.00 47.28 98 ASP A O 1
ATOM 740 N N . ASP A 1 99 ? 29.549 20.580 -21.098 1.00 45.28 99 ASP A N 1
ATOM 741 C CA . ASP A 1 99 ? 29.903 21.682 -20.180 1.00 45.28 99 ASP A CA 1
ATOM 742 C C . ASP A 1 99 ? 31.216 21.453 -19.411 1.00 45.28 99 ASP A C 1
ATOM 744 O O . ASP A 1 99 ? 31.330 21.660 -18.201 1.00 45.28 99 ASP A O 1
ATOM 748 N N . ALA A 1 100 ? 32.278 21.097 -20.135 1.00 40.09 100 ALA A N 1
ATOM 749 C CA . ALA A 1 100 ? 33.647 21.184 -19.629 1.00 40.09 100 ALA A CA 1
ATOM 750 C C . ALA A 1 100 ? 34.168 22.636 -19.667 1.00 40.09 100 ALA A C 1
ATOM 752 O O . ALA A 1 100 ? 35.173 22.913 -20.322 1.00 40.09 100 ALA A O 1
ATOM 753 N N . ARG A 1 101 ? 33.500 23.593 -18.996 1.00 43.41 101 ARG A N 1
ATOM 754 C CA . ARG A 1 101 ? 34.068 24.945 -18.806 1.00 43.41 101 ARG A CA 1
ATOM 755 C C . ARG A 1 101 ? 33.443 25.809 -17.704 1.00 43.41 101 ARG A C 1
ATOM 757 O O . ARG A 1 101 ? 33.211 26.987 -17.925 1.00 43.41 101 ARG A O 1
ATOM 764 N N . ALA A 1 102 ? 33.258 25.295 -16.488 1.00 42.00 102 ALA A N 1
ATOM 765 C CA . ALA A 1 102 ? 33.117 26.172 -15.313 1.00 42.00 102 ALA A CA 1
ATOM 766 C C . ALA A 1 102 ? 33.324 25.428 -13.985 1.00 42.00 102 ALA A C 1
ATOM 768 O O . ALA A 1 102 ? 32.380 25.157 -13.254 1.00 42.00 102 ALA A O 1
ATOM 769 N N . ALA A 1 103 ? 34.571 25.133 -13.630 1.00 35.06 103 ALA A N 1
ATOM 770 C CA . ALA A 1 103 ? 34.918 24.857 -12.236 1.00 35.06 103 ALA A CA 1
ATOM 771 C C . ALA A 1 103 ? 36.286 25.468 -11.927 1.00 35.06 103 ALA A C 1
ATOM 773 O O . ALA A 1 103 ? 37.272 24.780 -11.681 1.00 35.06 103 ALA A O 1
ATOM 774 N N . ALA A 1 104 ? 36.346 26.797 -12.006 1.00 39.69 104 ALA A N 1
ATOM 775 C CA . ALA A 1 104 ? 37.441 27.568 -11.451 1.00 39.69 104 ALA A CA 1
ATOM 776 C C . ALA A 1 104 ? 37.053 28.050 -10.045 1.00 39.69 104 ALA A C 1
ATOM 778 O O . ALA A 1 104 ? 36.040 28.721 -9.871 1.00 39.69 104 ALA A O 1
ATOM 779 N N . HIS A 1 105 ? 37.952 27.775 -9.100 1.00 35.50 105 HIS A N 1
ATOM 780 C CA . HIS A 1 105 ? 38.227 28.577 -7.908 1.00 35.50 105 HIS A CA 1
ATOM 781 C C . HIS A 1 105 ? 37.318 28.400 -6.674 1.00 35.50 105 HIS A C 1
ATOM 783 O O . HIS A 1 105 ? 36.446 29.216 -6.392 1.00 35.50 105 HIS A O 1
ATOM 789 N N . VAL A 1 106 ? 37.657 27.416 -5.833 1.00 36.94 106 VAL A N 1
ATOM 790 C CA . VAL A 1 106 ? 37.512 27.572 -4.377 1.00 36.94 106 VAL A CA 1
ATOM 791 C C . VAL A 1 106 ? 38.861 28.044 -3.842 1.00 36.94 106 VAL A C 1
ATOM 793 O O . VAL A 1 106 ? 39.865 27.341 -3.925 1.00 36.94 106 VAL A O 1
ATOM 796 N N . ARG A 1 107 ? 38.878 29.290 -3.368 1.00 32.94 107 ARG A N 1
ATOM 797 C CA . ARG A 1 107 ? 39.998 29.945 -2.694 1.00 32.94 107 ARG A CA 1
ATOM 798 C C . ARG A 1 107 ? 39.919 29.550 -1.220 1.00 32.94 107 ARG A C 1
ATOM 800 O O . ARG A 1 107 ? 38.994 29.972 -0.535 1.00 32.94 107 ARG A O 1
ATOM 807 N N . ASP A 1 108 ? 40.849 28.725 -0.765 1.00 37.19 108 ASP A N 1
ATOM 808 C CA . ASP A 1 108 ? 41.031 28.405 0.651 1.00 37.19 108 ASP A CA 1
ATOM 809 C C . ASP A 1 108 ? 41.754 29.583 1.339 1.00 37.19 108 ASP A C 1
ATOM 811 O O . ASP A 1 108 ? 42.826 29.976 0.862 1.00 37.19 108 ASP A O 1
ATOM 815 N N . PRO A 1 109 ? 41.200 30.226 2.386 1.00 42.38 109 PRO A N 1
ATOM 816 C CA . PRO A 1 109 ? 41.853 31.338 3.048 1.00 42.38 109 PRO A CA 1
ATOM 817 C C . PRO A 1 109 ? 42.267 30.936 4.464 1.00 42.38 109 PRO A C 1
ATOM 819 O O . PRO A 1 109 ? 41.668 31.429 5.406 1.00 42.38 109 PRO A O 1
ATOM 822 N N . HIS A 1 110 ? 43.270 30.074 4.650 1.00 42.09 110 HIS A N 1
ATOM 823 C CA . HIS A 1 110 ? 43.999 30.000 5.925 1.00 42.09 110 HIS A CA 1
ATOM 824 C C . HIS A 1 110 ? 45.280 29.153 5.826 1.00 42.09 110 HIS A C 1
ATOM 826 O O . HIS A 1 110 ? 45.341 28.052 6.354 1.00 42.09 110 HIS A O 1
ATOM 832 N N . ASP A 1 111 ? 46.350 29.695 5.237 1.00 36.84 111 ASP A N 1
ATOM 833 C CA . ASP A 1 111 ? 47.690 29.388 5.756 1.00 36.84 111 ASP A CA 1
ATOM 834 C C . ASP A 1 111 ? 48.696 30.498 5.425 1.00 36.84 111 ASP A C 1
ATOM 836 O O . ASP A 1 111 ? 49.237 30.608 4.327 1.00 36.84 111 ASP A O 1
ATOM 840 N N . ALA A 1 112 ? 48.908 31.389 6.389 1.00 38.84 112 ALA A N 1
ATOM 841 C CA . ALA A 1 112 ? 49.991 32.355 6.351 1.00 38.84 112 ALA A CA 1
ATOM 842 C C . ALA A 1 112 ? 50.445 32.618 7.783 1.00 38.84 112 ALA A C 1
ATOM 844 O O . ALA A 1 112 ? 49.885 33.477 8.473 1.00 38.84 112 ALA A O 1
ATOM 845 N N . ARG A 1 113 ? 51.454 31.855 8.223 1.00 40.28 113 ARG A N 1
ATOM 846 C CA . ARG A 1 113 ? 52.630 32.323 8.984 1.00 40.28 113 ARG A CA 1
ATOM 847 C C . ARG A 1 113 ? 53.390 31.128 9.581 1.00 40.28 113 ARG A C 1
ATOM 849 O O . ARG A 1 113 ? 53.005 30.656 10.644 1.00 40.28 113 ARG A O 1
ATOM 856 N N . ARG A 1 114 ? 54.546 30.769 9.001 1.00 39.34 114 ARG A N 1
ATOM 857 C CA . ARG A 1 114 ? 55.881 30.865 9.648 1.00 39.34 114 ARG A CA 1
ATOM 858 C C . ARG A 1 114 ? 56.986 30.110 8.880 1.00 39.34 114 ARG A C 1
ATOM 860 O O . ARG A 1 114 ? 56.929 28.899 8.744 1.00 39.34 114 ARG A O 1
ATOM 867 N N . LEU A 1 115 ? 58.037 30.887 8.582 1.00 48.06 115 LEU A N 1
ATOM 868 C CA . LEU A 1 115 ? 59.462 30.550 8.385 1.00 48.06 115 LEU A CA 1
ATOM 869 C C . LEU A 1 115 ? 59.874 29.884 7.060 1.00 48.06 115 LEU A C 1
ATOM 871 O O . LEU A 1 115 ? 59.299 28.894 6.626 1.00 48.06 115 LEU A O 1
ATOM 875 N N . PRO A 1 116 ? 60.961 30.401 6.462 1.00 43.94 116 PRO A N 1
ATOM 876 C CA . PRO A 1 116 ? 62.211 29.661 6.624 1.00 43.94 116 PRO A CA 1
ATOM 877 C C . PRO A 1 116 ? 63.360 30.530 7.157 1.00 43.94 116 PRO A C 1
ATOM 879 O O . PRO A 1 116 ? 63.631 31.615 6.650 1.00 43.94 116 PRO A O 1
ATOM 882 N N . ALA A 1 117 ? 64.072 30.006 8.153 1.00 42.59 117 ALA A N 1
ATOM 883 C CA . ALA A 1 117 ? 65.459 30.363 8.423 1.00 42.59 117 ALA A CA 1
ATOM 884 C C . ALA A 1 117 ? 66.313 29.134 8.104 1.00 42.59 117 ALA A C 1
ATOM 886 O O . ALA A 1 117 ? 66.035 28.056 8.630 1.00 42.59 117 ALA A O 1
ATOM 887 N N . ARG A 1 118 ? 67.298 29.303 7.220 1.00 41.56 118 ARG A N 1
ATOM 888 C CA . ARG A 1 118 ? 68.511 28.485 7.041 1.00 41.56 118 ARG A CA 1
ATOM 889 C C . ARG A 1 118 ? 69.416 29.183 6.013 1.00 41.56 118 ARG A C 1
ATOM 891 O O . ARG A 1 118 ? 68.879 29.924 5.186 1.00 41.56 118 ARG A O 1
ATOM 898 N N . PRO A 1 119 ? 70.726 28.902 5.971 1.00 56.28 119 PRO A N 1
ATOM 899 C CA . PRO A 1 119 ? 71.498 27.964 6.795 1.00 56.28 119 PRO A CA 1
ATOM 900 C C . PRO A 1 119 ? 72.067 28.569 8.083 1.00 56.28 119 PRO A C 1
ATOM 902 O O . PRO A 1 119 ? 72.323 29.791 8.113 1.00 56.28 119 PRO A O 1
#

Sequence (119 aa):
MRIGEAIALDLDDFAPDLGVVVVHGKLGKIRELPLAPSTSEAISAYVQRRDRPPGRVPTRALFVGIWGTRLEPSRVASTILLVAGACRDRAAVRVPADDARAAAHVRDPHDARRLPARP